Protein AF-A0A2E3BZ11-F1 (afdb_monomer_lite)

pLDDT: mean 72.89, std 23.8, range [30.27, 96.56]

Structure (mmCIF, N/CA/C/O backbone):
data_AF-A0A2E3BZ11-F1
#
_entry.id   AF-A0A2E3BZ11-F1
#
loop_
_atom_site.group_PDB
_atom_site.id
_atom_site.type_symbol
_atom_site.label_atom_id
_atom_site.label_alt_id
_atom_site.label_comp_id
_atom_site.label_asym_id
_atom_site.label_entity_id
_atom_site.label_seq_id
_atom_site.pdbx_PDB_ins_code
_atom_site.Cartn_x
_atom_site.Cartn_y
_atom_site.Cartn_z
_atom_site.occupancy
_atom_site.B_iso_or_equiv
_atom_site.auth_seq_id
_atom_site.auth_comp_id
_atom_site.auth_asym_id
_atom_site.auth_atom_id
_atom_site.pdbx_PDB_model_num
ATOM 1 N N . MET A 1 1 ? -43.373 41.184 7.467 1.00 42.44 1 MET A N 1
ATOM 2 C CA . MET A 1 1 ? -43.766 40.754 6.101 1.00 42.44 1 MET A CA 1
ATOM 3 C C . MET A 1 1 ? -43.014 39.457 5.761 1.00 42.44 1 MET A C 1
ATOM 5 O O . MET A 1 1 ? -41.933 39.279 6.303 1.00 42.44 1 MET A O 1
ATOM 9 N N . PRO A 1 2 ? -43.612 38.486 5.048 1.00 53.31 2 PRO A N 1
ATOM 10 C CA . PRO A 1 2 ? -44.059 37.217 5.650 1.00 53.31 2 PRO A CA 1
ATOM 11 C C . PRO A 1 2 ? -43.179 35.962 5.432 1.00 53.31 2 PRO A C 1
ATOM 13 O O . PRO A 1 2 ? -42.682 35.690 4.348 1.00 53.31 2 PRO A O 1
ATOM 16 N N . ARG A 1 3 ? -43.093 35.160 6.507 1.00 50.25 3 ARG A N 1
ATOM 17 C CA . ARG A 1 3 ? -43.379 33.709 6.649 1.00 50.25 3 ARG A CA 1
ATOM 18 C C . ARG A 1 3 ? -43.494 32.859 5.361 1.00 50.25 3 ARG A C 1
ATOM 20 O O . ARG A 1 3 ? -44.472 32.976 4.631 1.00 50.25 3 ARG A O 1
ATOM 27 N N . ARG A 1 4 ? -42.613 31.858 5.206 1.00 56.75 4 ARG A N 1
ATOM 28 C CA . ARG A 1 4 ? -42.826 30.667 4.346 1.00 56.75 4 ARG A CA 1
ATOM 29 C C . ARG A 1 4 ? -42.167 29.438 4.994 1.00 56.75 4 ARG A C 1
ATOM 31 O O . ARG A 1 4 ? -40.965 29.253 4.908 1.00 56.75 4 ARG A O 1
ATOM 38 N N . GLN A 1 5 ? -42.838 28.858 5.986 1.00 55.19 5 GLN A N 1
ATOM 39 C CA . GLN A 1 5 ? -43.573 27.583 5.915 1.00 55.19 5 GLN A CA 1
ATOM 40 C C . GLN A 1 5 ? -42.711 26.355 5.576 1.00 55.19 5 GLN A C 1
ATOM 42 O O . GLN A 1 5 ? -42.360 26.097 4.428 1.00 55.19 5 GLN A O 1
ATOM 47 N N . GLN A 1 6 ? -42.461 25.583 6.638 1.00 52.78 6 GLN A N 1
ATOM 48 C CA . GLN A 1 6 ? -42.203 24.146 6.631 1.00 52.78 6 GLN A CA 1
ATOM 49 C C . GLN A 1 6 ? -43.309 23.402 5.874 1.00 52.78 6 GLN A C 1
ATOM 51 O O . GLN A 1 6 ? -44.484 23.745 5.995 1.00 52.78 6 GLN A O 1
ATOM 56 N N . THR A 1 7 ? -42.94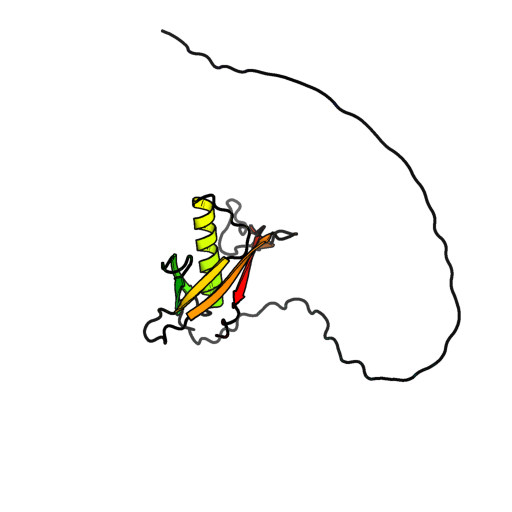7 22.319 5.188 1.00 50.56 7 THR A N 1
ATOM 57 C CA . THR A 1 7 ? -43.891 21.257 4.833 1.00 50.56 7 THR A CA 1
ATOM 58 C C . THR A 1 7 ? -43.364 19.926 5.356 1.00 50.56 7 THR A C 1
ATOM 60 O O . THR A 1 7 ? -42.317 19.432 4.949 1.00 50.56 7 THR A O 1
ATOM 63 N N . GLN A 1 8 ? -44.105 19.375 6.314 1.00 49.41 8 GLN A N 1
ATOM 64 C CA . GLN A 1 8 ? -44.095 17.968 6.688 1.00 49.41 8 GLN A CA 1
ATOM 65 C C . GLN A 1 8 ? -45.160 17.258 5.841 1.00 49.41 8 GLN A C 1
ATOM 67 O O . GLN A 1 8 ? -46.251 17.799 5.651 1.00 49.41 8 GLN A O 1
ATOM 72 N N . LYS A 1 9 ? -44.884 16.033 5.385 1.00 49.62 9 LYS A N 1
ATOM 73 C CA . LYS A 1 9 ? -45.924 15.061 5.022 1.00 49.62 9 LYS A CA 1
ATOM 74 C C . LYS A 1 9 ? -45.584 13.691 5.613 1.00 49.62 9 LYS A C 1
ATOM 76 O O . LYS A 1 9 ? -44.547 13.113 5.308 1.00 49.62 9 LYS A O 1
ATOM 81 N N . ALA A 1 10 ? -46.491 13.232 6.474 1.00 44.22 10 ALA A N 1
ATOM 82 C CA . ALA A 1 10 ? -46.664 11.867 6.973 1.00 44.22 10 ALA A CA 1
ATOM 83 C C . ALA A 1 10 ? -47.151 10.942 5.837 1.00 44.22 10 ALA A C 1
ATOM 85 O O . ALA A 1 10 ? -47.692 11.423 4.845 1.00 44.22 10 ALA A O 1
ATOM 86 N N . SER A 1 11 ? -46.988 9.619 5.861 1.00 45.12 11 SER A N 1
ATOM 87 C CA . SER A 1 11 ? -47.754 8.584 6.601 1.00 45.12 11 SER A CA 1
ATOM 88 C C . SER A 1 11 ? -47.533 7.282 5.782 1.00 45.12 11 SER A C 1
ATOM 90 O O . SER A 1 11 ? -47.276 7.392 4.589 1.00 45.12 11 SER A O 1
ATOM 92 N N . THR A 1 12 ? -47.387 6.057 6.302 1.00 43.09 12 THR A N 1
ATOM 93 C CA . THR A 1 12 ? -48.379 5.096 6.851 1.00 43.09 12 THR A CA 1
ATOM 94 C C . THR A 1 12 ? -47.586 3.804 7.185 1.00 43.09 12 THR A C 1
ATOM 96 O O . THR A 1 12 ? -46.786 3.379 6.362 1.00 43.09 12 THR A O 1
ATOM 99 N N . ALA A 1 13 ? -47.548 3.277 8.414 1.00 41.22 13 ALA A N 1
ATOM 100 C CA . ALA A 1 13 ? -48.475 2.335 9.074 1.00 41.22 13 ALA A CA 1
ATOM 101 C C . ALA A 1 13 ? -48.379 0.831 8.675 1.00 41.22 13 ALA A C 1
ATOM 103 O O . ALA A 1 13 ? -48.591 0.486 7.519 1.00 41.22 13 ALA A O 1
ATOM 104 N N . LYS A 1 14 ? -48.249 -0.020 9.725 1.00 37.09 14 LYS A N 1
ATOM 105 C CA . LYS A 1 14 ? -48.598 -1.468 9.870 1.00 37.09 14 LYS A CA 1
ATOM 106 C C . LYS A 1 14 ? -47.695 -2.512 9.163 1.00 37.09 14 LYS A C 1
ATOM 108 O O . LYS A 1 14 ? -47.199 -2.256 8.085 1.00 37.09 14 LYS A O 1
ATOM 113 N N . ALA A 1 15 ? -47.434 -3.725 9.674 1.00 42.06 15 ALA A N 1
ATOM 114 C CA . ALA A 1 15 ? -47.973 -4.493 10.802 1.00 42.06 15 ALA A CA 1
ATOM 115 C C . ALA A 1 15 ? -46.989 -5.594 11.278 1.00 42.06 15 ALA A C 1
ATOM 117 O O . ALA A 1 15 ? -46.140 -6.077 10.535 1.00 42.06 15 ALA A O 1
ATOM 118 N N . THR A 1 16 ? -47.187 -5.999 12.529 1.00 39.53 16 THR A N 1
ATOM 119 C CA . THR A 1 16 ? -46.623 -7.116 13.302 1.00 39.53 16 THR A CA 1
ATOM 120 C C . THR A 1 16 ? -47.242 -8.478 12.931 1.00 39.53 16 THR A C 1
ATOM 122 O O . THR A 1 16 ? -48.445 -8.543 12.684 1.00 39.53 16 THR A O 1
ATOM 125 N N . ARG A 1 17 ? -46.460 -9.574 13.005 1.00 51.59 17 ARG A N 1
ATOM 126 C CA . ARG A 1 17 ? -46.927 -10.968 13.237 1.00 51.59 17 ARG A CA 1
ATOM 127 C C . ARG A 1 17 ? -45.739 -11.824 13.761 1.00 51.59 17 ARG A C 1
ATOM 129 O O . ARG A 1 17 ? -44.720 -11.852 13.083 1.00 51.59 17 ARG A O 1
ATOM 136 N N . THR A 1 18 ? -45.636 -12.228 15.043 1.00 33.19 18 THR A N 1
ATOM 137 C CA . THR A 1 18 ? -46.081 -13.509 15.692 1.00 33.19 18 THR A CA 1
ATOM 138 C C . THR A 1 18 ? -45.798 -14.771 14.848 1.00 33.19 18 THR A C 1
ATOM 140 O O . THR A 1 18 ? -46.074 -14.749 13.660 1.00 33.19 18 THR A O 1
ATOM 143 N N . GLN A 1 19 ? -45.362 -15.947 15.324 1.00 42.09 19 GLN A N 1
ATOM 144 C CA . GLN A 1 19 ? -44.912 -16.517 16.606 1.00 42.09 19 GLN A CA 1
ATOM 145 C C . GLN A 1 19 ? -44.497 -17.997 16.320 1.00 42.09 19 GLN A C 1
ATOM 147 O O . GLN A 1 19 ? -45.038 -18.598 15.400 1.00 42.09 19 GLN A O 1
ATOM 152 N N . THR A 1 20 ? -43.579 -18.557 17.125 1.00 30.88 20 THR A N 1
ATOM 153 C CA . THR A 1 20 ? -43.472 -19.965 17.620 1.00 30.88 20 THR A CA 1
ATOM 154 C C . THR A 1 20 ? -43.677 -21.212 16.727 1.00 30.88 20 THR A C 1
ATOM 156 O O . THR A 1 20 ? -44.769 -21.449 16.228 1.00 30.88 20 THR A O 1
ATOM 159 N N . GLY A 1 21 ? -42.738 -22.172 16.851 1.00 30.27 21 GLY A N 1
ATOM 160 C CA . GLY A 1 21 ? -43.066 -23.487 17.448 1.00 30.27 21 GLY A CA 1
ATOM 161 C C . GLY A 1 21 ? -42.651 -24.779 16.712 1.00 30.27 21 GLY A C 1
ATOM 162 O O . GLY A 1 21 ? -43.053 -24.996 15.578 1.00 30.27 21 GLY A O 1
ATOM 163 N N . GLY A 1 22 ? -41.960 -25.683 17.436 1.00 31.39 22 GLY A N 1
ATOM 164 C CA . GLY A 1 22 ? -41.888 -27.147 17.194 1.00 31.39 22 GLY A CA 1
ATOM 165 C C . GLY A 1 22 ? -40.463 -27.693 16.970 1.00 31.39 22 GLY A C 1
ATOM 166 O O . GLY A 1 22 ? -39.886 -27.414 15.931 1.00 31.39 22 GLY A O 1
ATOM 167 N N . LYS A 1 23 ? -39.757 -28.300 17.953 1.00 36.06 23 LYS A N 1
ATOM 168 C CA . LYS A 1 23 ? -39.836 -29.709 18.461 1.00 36.06 23 LYS A CA 1
ATOM 169 C C . LYS A 1 23 ? -39.626 -30.743 17.320 1.00 36.06 23 LYS A C 1
ATOM 171 O O . LYS A 1 23 ? -40.280 -30.619 16.301 1.00 36.06 23 LYS A O 1
ATOM 176 N N . THR A 1 24 ? -38.782 -31.788 17.372 1.00 34.75 24 THR A N 1
ATOM 177 C CA . THR A 1 24 ? -38.428 -32.729 18.462 1.00 34.75 24 THR A CA 1
ATOM 178 C C . THR A 1 24 ? -37.239 -33.636 18.039 1.00 34.75 24 THR A C 1
ATOM 180 O O . THR A 1 24 ? -37.105 -33.892 16.852 1.00 34.75 24 THR A O 1
ATOM 183 N N . ALA A 1 25 ? -36.438 -34.093 19.024 1.00 36.72 25 ALA A N 1
ATOM 184 C CA . ALA A 1 25 ? -35.758 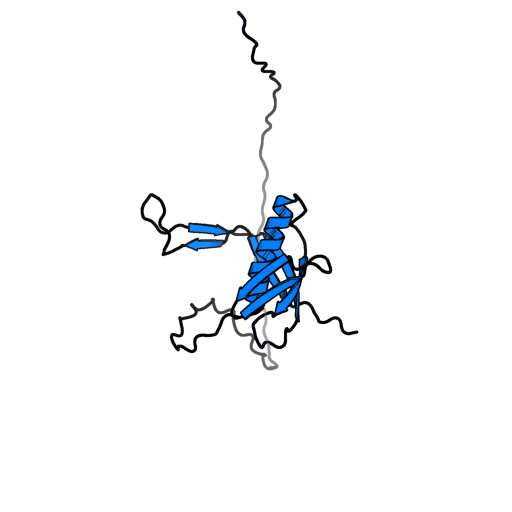-35.399 19.264 1.00 36.72 25 ALA A CA 1
ATOM 185 C C . ALA A 1 25 ? -35.342 -36.337 18.083 1.00 36.72 25 ALA A C 1
ATOM 187 O O . ALA A 1 25 ? -36.020 -36.417 17.077 1.00 36.72 25 ALA A O 1
ATOM 188 N N . GLN A 1 26 ? -34.273 -37.149 18.133 1.00 41.28 26 GLN A N 1
ATOM 189 C CA . GLN A 1 26 ? -33.897 -38.145 19.152 1.00 41.28 26 GLN A CA 1
ATOM 190 C C . GLN A 1 26 ? -32.432 -38.621 18.997 1.00 41.28 26 GLN A C 1
ATOM 192 O O . GLN A 1 26 ? -31.819 -38.500 17.941 1.00 41.28 26 GLN A O 1
ATOM 197 N N . ALA A 1 27 ? -31.917 -39.214 20.077 1.00 41.31 27 ALA A N 1
ATOM 198 C CA . ALA A 1 27 ? -30.607 -39.841 20.243 1.00 41.31 27 ALA A CA 1
ATOM 199 C C . ALA A 1 27 ? -30.658 -41.387 20.175 1.00 41.31 27 ALA A C 1
ATOM 201 O O . ALA A 1 27 ? -31.704 -41.956 20.476 1.00 41.31 27 ALA A O 1
ATOM 202 N N . LYS A 1 28 ? -29.512 -42.043 19.895 1.00 38.53 28 LYS A N 1
ATOM 203 C CA . LYS A 1 28 ? -29.040 -43.377 20.390 1.00 38.53 28 LYS A CA 1
ATOM 204 C C . LYS A 1 28 ? -27.666 -43.686 19.736 1.00 38.53 28 LYS A C 1
ATOM 206 O O . LYS A 1 28 ? -27.553 -43.496 18.533 1.00 38.53 28 LYS A O 1
ATOM 211 N N . LYS A 1 29 ? -26.529 -43.894 20.440 1.00 35.75 29 LYS A N 1
ATOM 212 C CA . LYS A 1 29 ? -26.051 -45.076 21.228 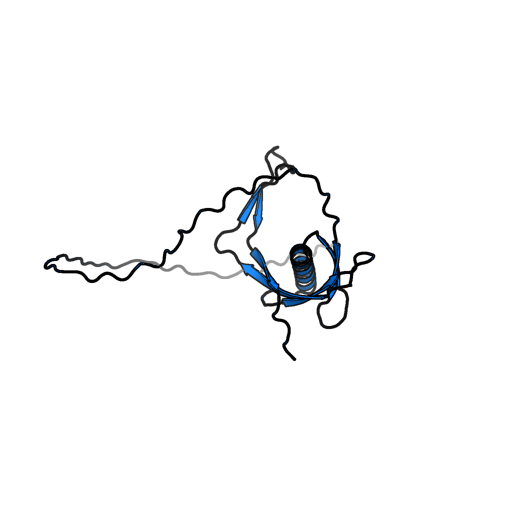1.00 35.75 29 LYS A CA 1
ATOM 213 C C . LYS A 1 29 ? -26.188 -46.396 20.436 1.00 35.75 29 LYS A C 1
ATOM 215 O O . LYS A 1 29 ? -27.269 -46.626 19.923 1.00 35.75 29 LYS A O 1
ATOM 220 N N . GLU A 1 30 ? -25.211 -47.297 20.264 1.00 34.03 30 GLU A N 1
ATOM 221 C CA . GLU A 1 30 ? -24.014 -47.712 21.028 1.00 34.03 30 GLU A CA 1
ATOM 222 C C . GLU A 1 30 ? -23.053 -48.560 20.133 1.00 34.03 30 GLU A C 1
ATOM 224 O O . GLU A 1 30 ? -23.432 -48.976 19.042 1.00 34.03 30 GLU A O 1
ATOM 229 N N . ALA A 1 31 ? -21.815 -48.784 20.606 1.00 37.44 31 ALA A N 1
ATOM 230 C CA . ALA A 1 31 ? -20.701 -49.597 20.046 1.00 37.44 31 ALA A CA 1
ATOM 231 C C . ALA A 1 31 ? -20.913 -51.137 20.256 1.00 37.44 31 ALA A C 1
ATOM 233 O O . ALA A 1 31 ? -22.039 -51.471 20.622 1.00 37.44 31 ALA A O 1
ATOM 234 N N . PRO A 1 32 ? -19.936 -52.101 20.166 1.00 50.84 32 PRO A N 1
ATOM 235 C CA . PRO A 1 32 ? -18.484 -52.098 19.833 1.00 50.84 32 PRO A CA 1
ATOM 236 C C . PRO A 1 32 ? -17.969 -53.340 19.007 1.00 50.84 32 PRO A C 1
ATOM 238 O O . PRO A 1 32 ? -18.765 -54.103 18.474 1.00 50.84 32 PRO A O 1
ATOM 241 N N . ALA A 1 33 ? -16.631 -53.567 19.015 1.00 36.47 33 ALA A N 1
ATOM 242 C CA . ALA A 1 33 ? -15.822 -54.764 18.630 1.00 36.47 33 ALA A CA 1
ATOM 243 C C . ALA A 1 33 ? -15.339 -54.837 17.153 1.00 36.47 33 ALA A C 1
ATOM 245 O O . ALA A 1 33 ? -16.124 -54.597 16.252 1.00 36.47 33 ALA A O 1
ATOM 246 N N . LYS A 1 34 ? -14.087 -55.170 16.772 1.00 39.78 34 LYS A N 1
ATOM 247 C CA . LYS A 1 34 ? -12.930 -55.854 17.399 1.00 39.78 34 LYS A CA 1
ATOM 248 C C . LYS A 1 34 ? -11.624 -55.544 16.603 1.00 39.78 34 LYS A C 1
ATOM 250 O O . LYS A 1 34 ? -11.667 -55.351 15.394 1.00 39.78 34 LYS A O 1
ATOM 255 N N . VAL A 1 35 ? -10.493 -55.540 17.317 1.00 38.38 35 VAL A N 1
ATOM 256 C CA . VAL A 1 35 ? -9.049 -55.554 16.927 1.00 38.38 35 VAL A CA 1
ATOM 257 C C . VAL A 1 35 ? -8.678 -56.717 15.966 1.00 38.38 35 VAL A C 1
ATOM 259 O O . VAL A 1 35 ? -9.381 -57.720 15.998 1.00 38.38 35 VAL A O 1
ATOM 262 N N . ALA A 1 36 ? -7.659 -56.716 15.080 1.00 43.31 36 ALA A N 1
ATOM 263 C CA . ALA A 1 36 ? -6.200 -56.427 15.161 1.00 43.31 36 ALA A CA 1
ATOM 264 C C . ALA A 1 36 ? -5.564 -56.417 13.713 1.00 43.31 36 ALA A C 1
ATOM 266 O O . ALA A 1 36 ? -6.330 -56.460 12.756 1.00 43.31 36 ALA A O 1
ATOM 267 N N . PRO A 1 37 ? -4.230 -56.541 13.465 1.00 46.09 37 PRO A N 1
ATOM 268 C CA . PRO A 1 37 ? -3.102 -55.633 13.735 1.00 46.09 37 PRO A CA 1
ATOM 269 C C . PRO A 1 37 ? -2.256 -55.213 12.482 1.00 46.09 37 PRO A C 1
ATOM 271 O O . PRO A 1 37 ? -2.114 -55.951 11.517 1.00 46.09 37 PRO A O 1
ATOM 274 N N . VAL A 1 38 ? -1.618 -54.035 12.587 1.00 40.66 38 VAL A N 1
ATOM 275 C CA . VAL A 1 38 ? -0.250 -53.630 12.150 1.00 40.66 38 VAL A CA 1
ATOM 276 C C . VAL A 1 38 ? 0.255 -53.937 10.717 1.00 40.66 38 VAL A C 1
ATOM 278 O O . VAL A 1 38 ? 0.693 -55.042 10.411 1.00 40.66 38 VAL A O 1
ATOM 281 N N . LYS A 1 39 ? 0.498 -52.870 9.935 1.00 36.09 39 LYS A N 1
ATOM 282 C CA . LYS A 1 39 ? 1.803 -52.673 9.267 1.00 36.09 39 LYS A CA 1
ATOM 283 C C . LYS A 1 39 ? 2.137 -51.185 9.131 1.00 36.09 39 LYS A C 1
ATOM 285 O O . LYS A 1 39 ? 1.352 -50.396 8.618 1.00 36.09 39 LYS A O 1
ATOM 290 N N . ALA A 1 40 ? 3.294 -50.823 9.672 1.00 40.56 40 ALA A N 1
ATOM 291 C CA . ALA A 1 40 ? 3.805 -49.468 9.786 1.00 40.56 40 ALA A CA 1
ATOM 292 C C . ALA A 1 40 ? 4.274 -48.905 8.436 1.00 40.56 40 ALA A C 1
ATOM 294 O O . ALA A 1 40 ? 5.040 -49.548 7.722 1.00 40.56 40 ALA A O 1
ATOM 295 N N . THR A 1 41 ? 3.896 -47.660 8.151 1.00 45.94 41 THR A N 1
ATOM 296 C CA . THR A 1 41 ? 4.591 -46.788 7.195 1.00 45.94 41 THR A CA 1
ATOM 297 C C . THR A 1 41 ? 4.807 -45.419 7.848 1.00 45.94 41 THR A C 1
ATOM 299 O O . THR A 1 41 ? 3.888 -44.916 8.499 1.00 45.94 41 THR A O 1
ATOM 302 N N . PRO A 1 42 ? 6.007 -44.825 7.737 1.00 46.00 42 PRO A N 1
ATOM 303 C CA . PRO A 1 42 ? 6.427 -43.696 8.560 1.00 46.00 42 PRO A CA 1
ATOM 304 C C . PRO A 1 42 ? 5.643 -42.412 8.261 1.00 46.00 42 PRO A C 1
ATOM 306 O O . PRO A 1 42 ? 5.546 -41.955 7.121 1.00 46.00 42 PRO A O 1
ATOM 309 N N . ALA A 1 43 ? 5.114 -41.821 9.332 1.00 38.88 43 ALA A N 1
ATOM 310 C CA . ALA A 1 43 ? 4.423 -40.544 9.346 1.00 38.88 43 ALA A CA 1
ATOM 311 C C . ALA A 1 43 ? 5.379 -39.399 8.980 1.00 38.88 43 ALA A C 1
ATOM 313 O O . ALA A 1 43 ? 6.355 -39.118 9.676 1.00 38.88 43 ALA A O 1
ATOM 314 N N . LYS A 1 44 ? 5.062 -38.701 7.889 1.00 38.62 44 LYS A N 1
ATOM 315 C CA . LYS A 1 44 ? 5.648 -37.405 7.552 1.00 38.62 44 LYS A CA 1
ATOM 316 C C . LYS A 1 44 ? 5.058 -36.364 8.503 1.00 38.62 44 LYS A C 1
ATOM 318 O O . LYS A 1 44 ? 3.874 -36.051 8.426 1.00 38.62 44 LYS A O 1
ATOM 323 N N . ALA A 1 45 ? 5.893 -35.876 9.414 1.00 42.94 45 ALA A N 1
ATOM 324 C CA . ALA A 1 45 ? 5.548 -34.887 10.422 1.00 42.94 45 ALA A CA 1
ATOM 325 C C . ALA A 1 45 ? 4.879 -33.640 9.811 1.00 42.94 45 ALA A C 1
ATOM 327 O O . ALA A 1 45 ? 5.467 -32.927 8.999 1.00 42.94 45 ALA A O 1
ATOM 328 N N . THR A 1 46 ? 3.653 -33.363 10.244 1.00 44.84 46 THR A N 1
ATOM 329 C CA . THR A 1 46 ? 3.029 -32.039 10.197 1.00 44.84 46 THR A CA 1
ATOM 330 C C . THR A 1 46 ? 3.464 -31.255 11.435 1.00 44.84 46 THR A C 1
ATOM 332 O O . THR A 1 46 ? 3.110 -31.671 12.540 1.00 44.84 46 THR A O 1
ATOM 335 N N . PRO A 1 47 ? 4.190 -30.130 11.314 1.00 49.44 47 PRO A N 1
ATOM 336 C CA . PRO A 1 47 ? 4.372 -29.242 12.446 1.00 49.44 47 PRO A CA 1
ATOM 337 C C . PRO A 1 47 ? 3.081 -28.468 12.717 1.00 49.44 47 PRO A C 1
ATOM 339 O O . PRO A 1 47 ? 2.457 -27.890 11.822 1.00 49.44 47 PRO A O 1
ATOM 342 N N . ALA A 1 48 ? 2.694 -28.521 13.986 1.00 42.69 48 ALA A N 1
ATOM 343 C CA . ALA A 1 48 ? 1.565 -27.841 14.573 1.00 42.69 48 ALA A CA 1
ATOM 344 C C . ALA A 1 48 ? 1.633 -26.324 14.355 1.00 42.69 48 ALA A C 1
ATOM 346 O O . ALA A 1 48 ? 2.690 -25.697 14.315 1.00 42.69 48 ALA A O 1
ATOM 347 N N . LYS A 1 49 ? 0.441 -25.749 14.235 1.00 44.91 49 LYS A N 1
ATOM 348 C CA . LYS A 1 49 ? 0.155 -24.322 14.187 1.00 44.91 49 LYS A CA 1
ATOM 349 C C . LYS A 1 49 ? 0.510 -23.689 15.536 1.00 44.91 49 LYS A C 1
ATOM 351 O O . LYS A 1 49 ? -0.328 -23.621 16.430 1.00 44.91 49 LYS A O 1
ATOM 356 N N . GLU A 1 50 ? 1.753 -23.243 15.665 1.00 40.16 50 GLU A N 1
ATOM 357 C CA . GLU A 1 50 ? 2.208 -22.369 16.743 1.00 40.16 50 GLU A CA 1
ATOM 358 C C . GLU A 1 50 ? 1.612 -20.961 16.588 1.00 40.16 50 GLU A C 1
ATOM 360 O O . GLU A 1 50 ? 1.503 -20.408 15.488 1.00 40.16 50 GLU A O 1
ATOM 365 N N . ALA A 1 51 ? 1.189 -20.398 17.717 1.00 50.41 51 ALA A N 1
ATOM 366 C CA . ALA A 1 51 ? 0.724 -19.026 17.856 1.00 50.41 51 ALA A CA 1
ATOM 367 C C . ALA A 1 51 ? 1.806 -18.025 17.397 1.00 50.41 51 ALA A C 1
ATOM 369 O O . ALA A 1 51 ? 2.996 -18.306 17.543 1.00 50.41 51 ALA A O 1
ATOM 370 N N . PRO A 1 52 ? 1.447 -16.841 16.861 1.00 49.94 52 PRO A N 1
ATOM 371 C CA . PRO A 1 52 ? 2.446 -15.869 16.443 1.00 49.94 52 PRO A CA 1
ATOM 372 C C . PRO A 1 52 ? 3.183 -15.320 17.668 1.00 49.94 52 PRO A C 1
ATOM 374 O O . PRO A 1 52 ? 2.677 -14.467 18.402 1.00 49.94 52 PRO A O 1
ATOM 377 N N . ALA A 1 53 ? 4.402 -15.818 17.856 1.00 41.16 53 ALA A N 1
ATOM 378 C CA . ALA A 1 53 ? 5.384 -15.264 18.761 1.00 41.16 53 ALA A CA 1
ATOM 379 C C . ALA A 1 53 ? 5.628 -13.784 18.428 1.00 41.16 53 ALA A C 1
ATOM 381 O O . ALA A 1 53 ? 5.859 -13.377 17.285 1.00 41.16 53 ALA A O 1
ATOM 382 N N . LYS A 1 54 ? 5.550 -12.987 19.487 1.00 44.16 54 LYS A N 1
ATOM 383 C CA . LYS A 1 54 ? 5.968 -11.596 19.617 1.00 44.16 54 LYS A CA 1
ATOM 384 C C . LYS A 1 54 ? 7.364 -11.423 19.008 1.00 44.16 54 LYS A C 1
ATOM 386 O O . LYS A 1 54 ? 8.345 -11.879 19.579 1.00 44.16 54 LYS A O 1
ATOM 391 N N . VAL A 1 55 ? 7.454 -10.771 17.847 1.00 45.03 55 VAL A N 1
ATOM 392 C CA . VAL A 1 55 ? 8.748 -10.425 17.244 1.00 45.03 55 VAL A CA 1
ATOM 393 C C . VAL A 1 55 ? 9.385 -9.320 18.075 1.00 45.03 55 VAL A C 1
ATOM 395 O O . VAL A 1 55 ? 8.943 -8.169 18.070 1.00 45.03 55 VAL A O 1
ATOM 398 N N . GLU A 1 56 ? 10.398 -9.723 18.828 1.00 39.34 56 GLU A N 1
ATOM 399 C CA . GLU A 1 56 ? 11.283 -8.872 19.599 1.00 39.34 56 GLU A CA 1
ATOM 400 C C . GLU A 1 56 ? 12.041 -7.917 18.674 1.00 39.34 56 GLU A C 1
ATOM 402 O O . GLU A 1 56 ? 12.481 -8.260 17.571 1.00 39.34 56 GLU A O 1
ATOM 407 N N . ALA A 1 57 ? 12.154 -6.674 19.131 1.00 44.00 57 ALA A N 1
ATOM 408 C CA . ALA A 1 57 ? 12.935 -5.644 18.484 1.00 44.00 57 ALA A CA 1
ATOM 409 C C . ALA A 1 57 ? 14.421 -6.015 18.576 1.00 44.00 57 ALA A C 1
ATOM 411 O O . ALA A 1 57 ? 15.051 -5.819 19.609 1.00 44.00 57 ALA A O 1
ATOM 412 N N . GLN A 1 58 ? 14.990 -6.527 17.485 1.00 42.81 58 GLN A N 1
ATOM 413 C CA . GLN A 1 58 ? 16.440 -6.597 17.333 1.00 42.81 58 GLN A CA 1
ATOM 414 C C . GLN A 1 58 ? 16.989 -5.181 17.121 1.00 42.81 58 GLN A C 1
ATOM 416 O O . GLN A 1 58 ? 17.014 -4.645 16.011 1.00 42.81 58 GLN A O 1
ATOM 421 N N . THR A 1 59 ? 17.416 -4.567 18.220 1.00 43.47 59 THR A N 1
ATOM 422 C CA . THR A 1 59 ? 18.353 -3.445 18.265 1.00 43.47 59 THR A CA 1
ATOM 423 C C . THR A 1 59 ? 19.745 -3.937 17.860 1.00 43.47 59 THR A C 1
ATOM 425 O O . THR A 1 59 ? 20.506 -4.434 18.680 1.00 43.47 59 THR A O 1
ATOM 428 N N . GLY A 1 60 ? 20.058 -3.803 16.570 1.00 39.91 60 GLY A N 1
ATOM 429 C CA . GLY A 1 60 ? 21.384 -4.003 15.978 1.00 39.91 60 GLY A CA 1
ATOM 430 C C . GLY A 1 60 ? 21.510 -3.087 14.761 1.00 39.91 60 GLY A C 1
ATOM 431 O O . GLY A 1 60 ? 21.004 -3.394 13.680 1.00 39.91 60 GLY A O 1
ATOM 432 N N . GLY A 1 61 ? 22.058 -1.890 14.978 1.00 50.91 61 GLY A N 1
ATOM 433 C CA . GLY A 1 61 ? 21.900 -0.716 14.118 1.00 50.91 61 GLY A CA 1
ATOM 434 C C . GLY A 1 61 ? 22.702 -0.734 12.818 1.00 50.91 61 GLY A C 1
ATOM 435 O O . GLY A 1 61 ? 23.626 0.051 12.658 1.00 50.91 61 GLY A O 1
ATOM 436 N N . VAL A 1 62 ? 22.279 -1.528 11.833 1.00 52.72 62 VAL A N 1
ATOM 437 C CA . VAL A 1 62 ? 22.433 -1.114 10.431 1.00 52.72 62 VAL A CA 1
ATOM 438 C C . VAL A 1 62 ? 21.196 -0.294 10.098 1.00 52.72 62 VAL A C 1
ATOM 440 O O . VAL A 1 62 ? 20.105 -0.849 9.946 1.00 52.72 62 VAL A O 1
ATOM 443 N N . VAL A 1 63 ? 21.342 1.031 10.016 1.00 64.19 63 VAL A N 1
ATOM 444 C CA . VAL A 1 63 ? 20.268 1.924 9.562 1.00 64.19 63 VAL A CA 1
ATOM 445 C C . VAL A 1 63 ? 19.927 1.535 8.123 1.00 64.19 63 VAL A C 1
ATOM 447 O O . VAL A 1 63 ? 20.584 1.950 7.169 1.00 64.19 63 VAL A O 1
ATOM 450 N N . LYS A 1 64 ? 18.928 0.664 7.947 1.00 72.44 64 LYS A N 1
ATOM 451 C CA . LYS A 1 64 ? 18.458 0.257 6.621 1.00 72.44 64 LYS A CA 1
ATOM 452 C C . LYS A 1 64 ? 17.865 1.491 5.962 1.00 72.44 64 LYS A C 1
ATOM 454 O O . LYS A 1 64 ? 16.787 1.938 6.341 1.00 72.44 64 LYS A O 1
ATOM 459 N N . LYS A 1 65 ? 18.593 2.045 4.993 1.00 84.44 65 LYS A N 1
ATOM 460 C CA . LYS A 1 65 ? 18.173 3.234 4.256 1.00 84.44 65 LYS A CA 1
ATOM 461 C C . LYS A 1 65 ? 16.830 2.974 3.583 1.00 84.44 65 LYS A C 1
ATOM 463 O O . LYS A 1 65 ? 16.644 1.950 2.918 1.00 84.44 65 LYS A O 1
ATOM 468 N N . ASP A 1 66 ? 15.905 3.908 3.756 1.00 89.19 66 ASP A N 1
ATOM 469 C CA . ASP A 1 66 ? 14.625 3.834 3.075 1.00 89.19 66 ASP A CA 1
ATOM 470 C C . ASP A 1 66 ? 14.811 3.968 1.567 1.00 89.19 66 ASP A C 1
ATOM 472 O O . ASP A 1 66 ? 15.598 4.777 1.066 1.00 89.19 66 ASP A O 1
ATOM 476 N N . ARG A 1 67 ? 14.063 3.139 0.841 1.00 94.44 67 ARG A N 1
ATOM 477 C CA . ARG A 1 67 ? 13.979 3.181 -0.613 1.00 94.44 67 ARG A CA 1
ATOM 478 C C . ARG A 1 67 ? 12.698 3.882 -1.020 1.00 94.44 67 ARG A C 1
ATOM 480 O O . ARG A 1 67 ? 11.704 3.844 -0.294 1.00 94.44 67 ARG A O 1
ATOM 487 N N . TYR A 1 68 ? 12.727 4.500 -2.190 1.00 96.06 68 TYR A N 1
ATOM 488 C CA . TYR A 1 68 ? 11.604 5.239 -2.749 1.00 96.06 68 TYR A CA 1
ATOM 489 C C . TYR A 1 68 ? 11.090 4.530 -3.992 1.00 96.06 68 TYR A C 1
ATOM 491 O O . TYR A 1 68 ? 11.872 4.035 -4.804 1.00 96.06 68 TYR A O 1
ATOM 499 N N . PHE A 1 69 ? 9.772 4.491 -4.140 1.00 96.19 69 PHE A N 1
ATOM 500 C CA . PHE A 1 69 ? 9.096 3.796 -5.224 1.00 96.19 69 PHE A CA 1
ATOM 501 C C . PHE A 1 69 ? 8.016 4.696 -5.816 1.00 96.19 69 PHE A C 1
ATOM 503 O O . PHE A 1 69 ? 7.223 5.279 -5.077 1.00 96.19 69 PHE A O 1
ATOM 510 N N . LYS A 1 70 ? 7.978 4.795 -7.143 1.00 95.38 70 LYS A N 1
ATOM 511 C CA . LYS A 1 70 ? 6.859 5.365 -7.897 1.00 95.38 70 LYS A CA 1
ATOM 512 C C . LYS A 1 70 ? 5.829 4.272 -8.146 1.00 95.38 70 LYS A C 1
ATOM 514 O O . LYS A 1 70 ? 6.214 3.145 -8.445 1.00 95.38 70 LYS A O 1
ATOM 519 N N . VAL A 1 71 ? 4.551 4.598 -8.024 1.00 95.00 71 VAL A N 1
ATOM 520 C CA . VAL A 1 71 ? 3.450 3.660 -8.285 1.00 95.00 71 VAL A CA 1
ATOM 521 C C . VAL A 1 71 ? 2.873 3.957 -9.647 1.00 95.00 71 VAL A C 1
ATOM 523 O O . VAL A 1 71 ? 2.562 5.107 -9.914 1.00 95.00 71 VAL A O 1
ATOM 526 N N . ILE A 1 72 ? 2.724 2.933 -10.472 1.00 92.56 72 ILE A N 1
ATOM 527 C CA . ILE A 1 72 ? 2.122 3.003 -11.797 1.00 92.56 72 ILE A CA 1
ATOM 528 C C . ILE A 1 72 ? 0.834 2.185 -11.730 1.00 92.56 72 ILE A C 1
ATOM 530 O O . ILE A 1 72 ? 0.852 0.993 -11.411 1.00 92.56 72 ILE A O 1
ATOM 534 N N . TYR A 1 73 ? -0.290 2.845 -11.975 1.00 88.62 73 TYR A N 1
ATOM 535 C CA . TYR A 1 73 ? -1.627 2.261 -11.938 1.00 88.62 73 TYR A CA 1
ATOM 536 C C . TYR A 1 73 ? -2.431 2.821 -13.115 1.00 88.62 73 TYR A C 1
ATOM 538 O O . TYR A 1 73 ? -2.246 3.976 -13.480 1.00 88.62 73 TYR A O 1
ATOM 546 N N . GLY A 1 74 ? -3.276 2.003 -13.747 1.00 83.06 74 GLY A N 1
ATOM 547 C CA . GLY A 1 74 ? -4.079 2.451 -14.893 1.00 83.06 74 GLY A CA 1
ATOM 548 C C . GLY A 1 74 ? -3.314 2.617 -16.214 1.00 83.06 74 GLY A C 1
ATOM 549 O O . GLY A 1 74 ? -3.810 3.283 -17.111 1.00 83.06 74 GLY A O 1
ATOM 550 N N . GLY A 1 75 ? -2.133 2.004 -16.362 1.00 71.50 75 GLY A N 1
ATOM 551 C CA . GLY A 1 75 ? -1.478 1.860 -17.670 1.00 71.50 75 GLY A CA 1
ATOM 552 C C . GLY A 1 75 ? -0.500 2.962 -18.088 1.00 71.50 75 GLY A C 1
ATOM 553 O O . GLY A 1 75 ? -0.029 2.921 -19.219 1.00 71.50 75 GLY A O 1
ATOM 554 N N . GLY A 1 76 ? -0.118 3.898 -17.210 1.00 69.38 76 GLY A N 1
ATOM 555 C CA . GLY A 1 76 ? 1.010 4.779 -17.546 1.00 69.38 76 GLY A CA 1
ATOM 556 C C . GLY A 1 76 ? 1.382 5.850 -16.531 1.00 69.38 76 GLY A C 1
ATOM 557 O O . GLY A 1 76 ? 2.564 6.167 -16.392 1.00 69.38 76 GLY A O 1
ATOM 558 N N . GLU A 1 77 ? 0.420 6.391 -15.785 1.00 78.06 77 GLU A N 1
ATOM 559 C CA . GLU A 1 77 ? 0.701 7.538 -14.921 1.00 78.06 77 GLU A CA 1
ATOM 560 C C . GLU A 1 77 ? 1.189 7.142 -13.526 1.00 78.06 77 GLU A C 1
ATOM 562 O O . GLU A 1 77 ? 0.759 6.160 -12.911 1.00 78.06 77 GLU A O 1
ATOM 567 N N . ALA A 1 78 ? 2.142 7.933 -13.025 1.00 82.19 78 ALA A N 1
ATOM 568 C CA . ALA A 1 78 ? 2.700 7.745 -11.700 1.00 82.19 78 ALA A CA 1
ATOM 569 C C . ALA A 1 78 ? 1.750 8.326 -10.642 1.00 82.19 78 ALA A C 1
ATOM 571 O O . ALA A 1 78 ? 1.726 9.532 -10.422 1.00 82.19 78 ALA A O 1
ATOM 572 N N . HIS A 1 79 ? 1.039 7.462 -9.922 1.00 84.06 79 HIS A N 1
ATOM 573 C CA . HIS A 1 79 ? 0.025 7.839 -8.931 1.00 84.06 79 HIS A CA 1
ATOM 574 C C . HIS A 1 79 ? 0.605 8.401 -7.617 1.00 84.06 79 HIS A C 1
ATOM 576 O O . HIS A 1 79 ? -0.121 8.792 -6.711 1.00 84.06 79 HIS A O 1
ATOM 582 N N . GLY A 1 80 ? 1.933 8.412 -7.472 1.00 91.38 80 GLY A N 1
ATOM 583 C CA . GLY A 1 80 ? 2.608 8.963 -6.300 1.00 91.38 80 GLY A CA 1
ATOM 584 C C . GLY A 1 80 ? 3.953 8.311 -6.002 1.00 91.38 80 GLY A C 1
ATOM 585 O O . GLY A 1 80 ? 4.397 7.383 -6.688 1.00 91.38 80 GLY A O 1
ATOM 586 N N . ARG A 1 81 ? 4.615 8.812 -4.952 1.00 95.19 81 ARG A N 1
ATOM 587 C CA . ARG A 1 81 ? 5.888 8.290 -4.437 1.00 95.19 81 ARG A CA 1
ATOM 588 C C . ARG A 1 81 ? 5.709 7.775 -3.016 1.00 95.19 81 ARG A C 1
ATOM 590 O O . ARG A 1 81 ? 5.222 8.494 -2.151 1.00 95.19 81 ARG A O 1
ATOM 597 N N . PHE A 1 82 ? 6.174 6.558 -2.762 1.00 96.31 82 PHE A N 1
ATOM 598 C CA . PHE A 1 82 ? 6.087 5.918 -1.453 1.00 96.31 82 PHE A CA 1
ATOM 599 C C . PHE A 1 82 ? 7.460 5.452 -0.992 1.00 96.31 82 PHE A C 1
ATOM 601 O O . PHE A 1 82 ? 8.240 4.901 -1.769 1.00 96.31 82 PHE A O 1
ATOM 608 N N . SER A 1 83 ? 7.746 5.658 0.290 1.00 95.44 83 SER A N 1
ATOM 609 C CA . SER A 1 83 ? 8.960 5.169 0.934 1.00 95.44 83 SER A CA 1
ATOM 610 C C . SER A 1 83 ? 8.729 3.830 1.631 1.00 95.44 83 SER A C 1
ATOM 612 O O . SER A 1 83 ? 7.645 3.547 2.163 1.00 95.44 83 SER A O 1
ATOM 614 N N . GLY A 1 84 ? 9.769 3.010 1.680 1.00 93.31 84 GLY A N 1
ATOM 615 C CA . GLY A 1 84 ? 9.817 1.831 2.531 1.00 93.31 84 GLY A CA 1
ATOM 616 C C . GLY A 1 84 ? 11.110 1.055 2.355 1.00 93.31 84 GLY A C 1
ATOM 617 O O . GLY A 1 84 ? 11.728 1.061 1.293 1.00 93.31 84 GLY A O 1
ATOM 618 N N . SER A 1 85 ? 11.516 0.324 3.385 1.00 93.56 85 SER A N 1
ATOM 619 C CA . SER A 1 85 ? 12.717 -0.505 3.298 1.00 93.56 85 SER A CA 1
ATOM 620 C C . SER A 1 85 ? 12.470 -1.730 2.400 1.00 93.56 85 SER A C 1
ATOM 622 O O . SER A 1 85 ? 13.348 -2.149 1.638 1.00 93.56 85 SER A O 1
ATOM 624 N N . LYS A 1 86 ? 11.251 -2.297 2.428 1.00 93.19 86 LYS A N 1
ATOM 625 C CA . LYS A 1 86 ? 10.825 -3.425 1.572 1.00 93.19 86 LYS A CA 1
ATOM 626 C C . LYS A 1 86 ? 9.841 -2.962 0.482 1.00 93.19 86 LYS A C 1
ATOM 628 O O . LYS A 1 86 ? 8.927 -2.205 0.806 1.00 93.19 86 LYS A O 1
ATOM 633 N N . PRO A 1 87 ? 9.898 -3.491 -0.761 1.00 95.06 87 PRO A N 1
ATOM 634 C CA . PRO A 1 87 ? 9.003 -3.049 -1.837 1.00 95.06 87 PRO A CA 1
ATOM 635 C C . PRO A 1 87 ? 7.532 -3.340 -1.510 1.00 95.06 87 PRO A C 1
ATOM 637 O O . PRO A 1 87 ? 6.663 -2.517 -1.763 1.00 95.06 87 PRO A O 1
ATOM 640 N N . LYS A 1 88 ? 7.256 -4.454 -0.813 1.00 95.50 88 LYS A N 1
ATOM 641 C CA . LYS A 1 88 ? 5.907 -4.791 -0.327 1.00 95.50 88 LYS A CA 1
ATOM 642 C C . LYS A 1 88 ? 5.332 -3.741 0.638 1.00 95.50 88 LYS A C 1
ATOM 644 O O . LYS A 1 88 ? 4.129 -3.513 0.631 1.00 95.50 88 LYS A O 1
ATOM 649 N N . GLN A 1 89 ? 6.164 -3.086 1.457 1.00 95.88 89 GLN A N 1
ATOM 650 C CA . GLN A 1 89 ? 5.692 -2.014 2.346 1.00 95.88 89 GLN A CA 1
ATOM 651 C C . GLN A 1 89 ? 5.241 -0.798 1.536 1.00 95.88 89 GLN A C 1
ATOM 653 O O . GLN A 1 89 ? 4.165 -0.263 1.791 1.00 95.88 89 GLN A O 1
ATOM 658 N N . ALA A 1 90 ? 6.033 -0.401 0.535 1.00 95.81 90 ALA A N 1
ATOM 659 C CA . ALA A 1 90 ? 5.655 0.664 -0.387 1.00 95.81 90 ALA A CA 1
ATOM 660 C C . ALA A 1 90 ? 4.391 0.294 -1.180 1.00 95.81 90 ALA A C 1
ATOM 662 O O . ALA A 1 90 ? 3.494 1.120 -1.297 1.00 95.81 90 ALA A O 1
ATOM 663 N N . ALA A 1 91 ? 4.260 -0.963 -1.617 1.00 96.00 91 ALA A N 1
ATOM 664 C CA . ALA A 1 91 ? 3.066 -1.464 -2.297 1.00 96.00 91 ALA A CA 1
ATOM 665 C C . ALA A 1 91 ? 1.799 -1.415 -1.417 1.00 96.00 91 ALA A C 1
ATOM 667 O O . ALA A 1 91 ? 0.736 -1.026 -1.887 1.00 96.00 91 ALA A O 1
ATOM 668 N N . ASN A 1 92 ? 1.891 -1.742 -0.123 1.00 96.56 92 ASN A N 1
ATOM 669 C CA . ASN A 1 92 ? 0.755 -1.613 0.803 1.00 96.56 92 ASN A CA 1
ATOM 670 C C . ASN A 1 92 ? 0.320 -0.147 0.995 1.00 96.56 92 ASN A C 1
ATOM 672 O O . ASN A 1 92 ? -0.878 0.148 1.067 1.00 96.56 92 ASN A O 1
ATOM 676 N N . LYS A 1 93 ? 1.288 0.778 1.076 1.00 95.88 93 LYS A N 1
ATOM 677 C CA . LYS A 1 93 ? 1.007 2.222 1.143 1.00 95.88 93 LYS A CA 1
ATOM 678 C C . LYS A 1 93 ? 0.353 2.711 -0.154 1.00 95.88 93 LYS A C 1
ATOM 680 O O . LYS A 1 93 ? -0.657 3.406 -0.090 1.00 95.88 93 LYS A O 1
ATOM 685 N N . ALA A 1 94 ? 0.875 2.268 -1.297 1.00 95.44 94 ALA A N 1
ATOM 686 C CA . ALA A 1 94 ? 0.347 2.547 -2.626 1.00 95.44 94 ALA A CA 1
ATOM 687 C C . ALA A 1 94 ? -1.113 2.111 -2.777 1.00 95.44 94 ALA A C 1
ATOM 689 O O . ALA A 1 94 ? -1.966 2.939 -3.082 1.00 95.44 94 ALA A O 1
ATOM 690 N N . LEU A 1 95 ? -1.419 0.846 -2.462 1.00 95.06 95 LEU A N 1
ATOM 691 C CA . LEU A 1 95 ? -2.784 0.314 -2.506 1.00 95.06 95 LEU A CA 1
ATOM 692 C C . LEU A 1 95 ? -3.740 1.166 -1.665 1.00 95.06 95 LEU A C 1
ATOM 694 O O . LEU A 1 95 ? -4.863 1.442 -2.069 1.00 95.06 95 LEU A O 1
ATOM 698 N N . THR A 1 96 ? -3.292 1.608 -0.490 1.00 94.75 96 THR A N 1
ATOM 699 C CA . THR A 1 96 ? -4.108 2.456 0.384 1.00 94.75 96 THR A CA 1
ATOM 700 C C . THR A 1 96 ? -4.406 3.815 -0.251 1.00 94.75 96 THR A C 1
ATOM 702 O O . THR A 1 96 ? -5.514 4.311 -0.064 1.00 94.75 96 THR A O 1
ATOM 705 N N . SER A 1 97 ? -3.458 4.406 -0.988 1.00 93.75 97 SER A N 1
ATOM 706 C CA . SER A 1 97 ? -3.685 5.652 -1.740 1.00 93.75 97 SER A CA 1
ATOM 707 C C . SER A 1 97 ? -4.690 5.441 -2.863 1.00 93.75 97 SER A C 1
ATOM 709 O O . SER A 1 97 ? -5.731 6.088 -2.859 1.00 93.75 97 SER A O 1
ATOM 711 N N . ILE A 1 98 ? -4.463 4.428 -3.706 1.00 92.44 98 ILE A N 1
ATOM 712 C CA . ILE A 1 98 ? -5.359 4.071 -4.815 1.00 92.44 98 ILE A CA 1
ATOM 713 C C . ILE A 1 98 ? -6.789 3.866 -4.298 1.00 92.44 98 ILE A C 1
ATOM 715 O O . ILE A 1 98 ? -7.751 4.402 -4.834 1.00 92.44 98 ILE A O 1
ATOM 719 N N . LEU A 1 99 ? -6.948 3.141 -3.187 1.00 92.69 99 LEU A N 1
ATOM 720 C CA . LEU A 1 99 ? -8.257 2.913 -2.575 1.00 92.69 99 LEU A CA 1
ATOM 721 C C . LEU A 1 99 ? -8.907 4.185 -2.015 1.00 92.69 99 LEU A C 1
ATOM 723 O O . LEU A 1 99 ? -10.128 4.217 -1.902 1.00 92.69 99 LEU A O 1
ATOM 727 N N . LYS A 1 100 ? -8.140 5.196 -1.595 1.00 92.19 100 LYS A N 1
ATOM 728 C CA . LYS A 1 100 ? -8.699 6.495 -1.184 1.00 92.19 100 LYS A CA 1
ATOM 729 C C . LYS A 1 100 ? -9.178 7.275 -2.402 1.00 92.19 100 LYS A C 1
ATOM 731 O O . LYS A 1 100 ? -10.272 7.820 -2.369 1.00 92.19 100 LYS A O 1
ATOM 736 N N . GLU A 1 101 ? -8.395 7.264 -3.469 1.00 90.31 101 GLU A N 1
ATOM 737 C CA . GLU A 1 101 ?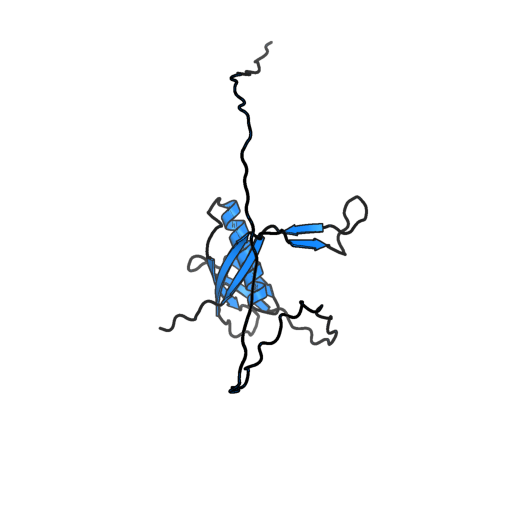 -8.694 7.970 -4.715 1.00 90.31 101 GLU A CA 1
ATOM 738 C C . GLU A 1 101 ? -9.943 7.382 -5.380 1.00 90.31 101 GLU A C 1
ATOM 740 O O . GLU A 1 101 ? -10.907 8.103 -5.621 1.00 90.31 101 GLU A O 1
ATOM 745 N N . LEU A 1 102 ? -10.036 6.051 -5.473 1.00 90.19 102 LEU A N 1
ATOM 746 C CA . LEU A 1 102 ? -11.244 5.363 -5.943 1.00 90.19 102 LEU A CA 1
ATOM 747 C C . LEU A 1 102 ? -12.491 5.687 -5.102 1.00 90.19 102 LEU A C 1
ATOM 749 O O . LEU A 1 102 ? -13.584 5.800 -5.652 1.00 90.19 102 LEU A O 1
ATOM 753 N N . LYS A 1 103 ? -12.352 5.855 -3.776 1.00 90.94 103 LYS A N 1
ATOM 754 C CA . LYS A 1 103 ? -13.477 6.270 -2.914 1.00 90.94 103 LYS A CA 1
ATOM 755 C C . LYS A 1 103 ? -13.916 7.696 -3.197 1.00 90.94 103 LYS A C 1
ATOM 757 O O . LYS A 1 103 ? -15.117 7.950 -3.228 1.00 90.94 103 LYS A O 1
ATOM 762 N N . ASN A 1 104 ? -12.961 8.601 -3.386 1.00 90.75 104 ASN A N 1
ATOM 763 C CA . ASN A 1 104 ? -13.242 9.996 -3.706 1.00 90.75 104 ASN A CA 1
ATOM 764 C C . ASN A 1 104 ? -13.956 10.104 -5.062 1.00 90.75 104 ASN A C 1
ATOM 766 O O . ASN A 1 104 ? -14.925 10.843 -5.192 1.00 90.75 104 ASN A O 1
ATOM 770 N N . GLU A 1 105 ? -13.553 9.280 -6.030 1.00 88.31 105 GLU A N 1
ATOM 771 C CA . GLU A 1 105 ? -14.179 9.165 -7.352 1.00 88.31 105 GLU A CA 1
ATOM 772 C C . GLU A 1 105 ? -15.491 8.356 -7.356 1.00 88.31 105 GLU A C 1
ATOM 774 O O . GLU A 1 105 ? -16.089 8.159 -8.412 1.00 88.31 105 GLU A O 1
ATOM 779 N N . LYS A 1 106 ? -15.950 7.861 -6.195 1.00 86.81 106 LYS A N 1
ATOM 780 C CA . LYS A 1 106 ? -17.130 6.984 -6.039 1.00 86.81 106 LYS A CA 1
ATOM 781 C C . LYS A 1 106 ? -17.087 5.716 -6.910 1.00 86.81 106 LYS A C 1
ATOM 783 O O . LYS A 1 106 ? -18.126 5.121 -7.196 1.00 86.81 106 LYS A O 1
ATOM 788 N N . LYS A 1 107 ? -15.893 5.266 -7.303 1.00 83.88 107 LYS A N 1
ATOM 789 C CA . LYS A 1 107 ? -15.686 4.014 -8.039 1.00 83.88 107 LYS A CA 1
ATOM 790 C C . LYS A 1 107 ? -15.721 2.818 -7.090 1.00 83.88 107 LYS A C 1
ATOM 792 O O . LYS A 1 107 ? -15.488 2.928 -5.883 1.00 83.88 107 LYS A O 1
ATOM 797 N N . ASN A 1 108 ? -16.014 1.642 -7.642 1.00 79.88 108 ASN A N 1
ATOM 798 C CA . ASN A 1 108 ? -16.071 0.421 -6.852 1.00 79.88 108 ASN A CA 1
ATOM 799 C C . ASN A 1 108 ? -14.674 0.058 -6.318 1.00 79.88 108 ASN A C 1
ATOM 801 O O . ASN A 1 108 ? -13.747 -0.193 -7.081 1.00 79.88 108 ASN A O 1
ATOM 805 N N . THR A 1 109 ? -14.533 -0.006 -4.994 1.00 81.44 109 THR A N 1
ATOM 806 C CA . THR A 1 109 ? -13.286 -0.417 -4.325 1.00 81.44 109 THR A CA 1
ATOM 807 C C . THR A 1 109 ? -13.194 -1.921 -4.084 1.00 81.44 109 THR A C 1
ATOM 809 O O . THR A 1 109 ? -12.255 -2.385 -3.436 1.00 81.44 109 THR A O 1
ATOM 812 N N . LYS A 1 110 ? -14.221 -2.680 -4.480 1.00 82.12 110 LYS A N 1
ATOM 813 C CA . LYS A 1 110 ? -14.262 -4.132 -4.323 1.00 82.12 110 LYS A CA 1
ATOM 814 C C . LYS A 1 110 ? -13.655 -4.765 -5.566 1.00 82.12 110 LYS A C 1
ATOM 816 O O . LYS A 1 110 ? -14.202 -4.622 -6.653 1.00 82.12 110 LYS A O 1
ATOM 821 N N . GLY A 1 111 ? -12.551 -5.476 -5.389 1.00 87.56 111 GLY A N 1
ATOM 822 C CA . GLY A 1 111 ? -11.902 -6.199 -6.472 1.00 87.56 111 GLY A CA 1
ATOM 823 C C . GLY A 1 111 ? -10.405 -6.345 -6.266 1.00 87.56 111 GLY A C 1
ATOM 824 O O . GLY A 1 111 ? -9.844 -5.891 -5.262 1.00 87.56 111 GLY A O 1
ATOM 825 N N . LYS A 1 112 ? -9.788 -6.999 -7.248 1.00 92.25 112 LYS A N 1
ATOM 826 C CA . LYS A 1 112 ? -8.340 -7.061 -7.407 1.00 92.25 112 LYS A CA 1
ATOM 827 C C . LYS A 1 112 ? -7.893 -5.841 -8.202 1.00 92.25 112 LYS A C 1
ATOM 829 O O . LYS A 1 112 ? -8.525 -5.478 -9.188 1.00 92.25 112 LYS A O 1
ATOM 834 N N . ILE A 1 113 ? -6.834 -5.207 -7.728 1.00 91.69 113 ILE A N 1
ATOM 835 C CA . ILE A 1 113 ? -6.224 -4.021 -8.311 1.00 91.69 113 ILE A CA 1
ATOM 836 C C . ILE A 1 113 ? -4.808 -4.418 -8.695 1.00 91.69 113 ILE A C 1
ATOM 838 O O . ILE A 1 113 ? -3.977 -4.675 -7.819 1.00 91.69 113 ILE A O 1
ATOM 842 N N . ASP A 1 114 ? -4.545 -4.464 -9.993 1.00 92.50 114 ASP A N 1
ATOM 843 C CA . ASP A 1 114 ? -3.209 -4.693 -10.521 1.00 92.50 114 ASP A CA 1
ATOM 844 C C . ASP A 1 114 ? -2.482 -3.355 -10.622 1.00 92.50 114 ASP A C 1
ATOM 846 O O . ASP A 1 114 ? -2.979 -2.392 -11.204 1.00 92.50 114 ASP A O 1
ATOM 850 N N . PHE A 1 115 ? -1.304 -3.274 -10.015 1.00 93.56 115 PHE A N 1
ATOM 851 C CA . PHE A 1 115 ? -0.475 -2.077 -10.056 1.00 93.56 115 PHE A CA 1
ATOM 852 C C . PHE A 1 115 ? 1.000 -2.456 -10.044 1.00 93.56 115 PHE A C 1
ATOM 854 O O . PHE A 1 115 ? 1.410 -3.522 -9.579 1.00 93.56 115 PHE A O 1
ATOM 861 N N . GLN A 1 116 ? 1.824 -1.559 -10.560 1.00 94.19 116 GLN A N 1
ATOM 862 C CA . GLN A 1 116 ? 3.265 -1.723 -10.606 1.00 94.19 116 GLN A CA 1
ATOM 863 C C . GLN A 1 116 ? 3.918 -0.690 -9.701 1.00 94.19 116 GLN A C 1
ATOM 865 O O . GLN A 1 116 ? 3.410 0.412 -9.498 1.00 94.19 116 GLN A O 1
ATOM 870 N N . ILE A 1 117 ? 5.054 -1.053 -9.116 1.00 94.88 117 ILE A N 1
ATOM 871 C CA . ILE A 1 117 ? 5.915 -0.098 -8.433 1.00 94.88 117 ILE A CA 1
ATOM 872 C C . ILE A 1 117 ? 7.306 -0.147 -9.042 1.00 94.88 117 ILE A C 1
ATOM 874 O O . ILE A 1 117 ? 7.896 -1.216 -9.201 1.00 94.88 117 ILE A O 1
ATOM 878 N N . ARG A 1 118 ? 7.850 1.027 -9.341 1.00 94.62 118 ARG A N 1
ATOM 879 C CA . ARG A 1 118 ? 9.194 1.199 -9.879 1.00 94.62 118 ARG A CA 1
ATOM 880 C C . ARG A 1 118 ? 10.060 1.899 -8.853 1.00 94.62 118 ARG A C 1
ATOM 882 O O . ARG A 1 118 ? 9.719 2.981 -8.376 1.00 94.62 118 ARG A O 1
ATOM 889 N N . GLU A 1 119 ? 11.180 1.288 -8.491 1.00 95.62 119 GLU A N 1
ATOM 890 C CA . GLU A 1 119 ? 12.137 1.922 -7.588 1.00 95.62 119 GLU A CA 1
ATOM 891 C C . GLU A 1 119 ? 12.693 3.207 -8.224 1.00 95.62 119 GLU A C 1
ATOM 893 O O . GLU A 1 119 ? 13.050 3.228 -9.398 1.00 95.62 119 GLU A O 1
ATOM 898 N N . CYS A 1 120 ? 12.740 4.294 -7.457 1.00 94.12 120 CYS A N 1
ATOM 899 C CA . CYS A 1 120 ? 13.273 5.589 -7.881 1.00 94.12 120 CYS A CA 1
ATOM 900 C C . CYS A 1 120 ? 14.290 6.157 -6.877 1.00 94.12 120 CYS A C 1
ATOM 902 O O . CYS A 1 120 ? 14.542 7.361 -6.854 1.00 94.12 120 CYS A O 1
ATOM 904 N N . THR A 1 121 ? 14.850 5.305 -6.014 1.00 94.31 121 THR A N 1
ATOM 905 C CA . THR A 1 121 ? 15.948 5.670 -5.111 1.00 94.31 121 THR A CA 1
ATOM 906 C C . THR A 1 121 ? 17.187 6.052 -5.930 1.00 94.31 121 THR A C 1
ATOM 908 O O . THR A 1 121 ? 17.501 5.391 -6.926 1.00 94.31 121 THR A O 1
ATOM 911 N N . ARG A 1 122 ? 17.921 7.090 -5.508 1.00 93.19 122 ARG A N 1
ATOM 912 C CA . ARG A 1 122 ? 19.168 7.526 -6.162 1.00 93.19 122 ARG A CA 1
ATOM 913 C C . ARG A 1 122 ? 20.178 6.373 -6.233 1.00 93.19 122 ARG A C 1
ATOM 915 O O . ARG A 1 122 ? 20.432 5.726 -5.222 1.00 93.19 122 ARG A O 1
ATOM 922 N N . GLY A 1 123 ? 20.738 6.132 -7.420 1.00 90.25 123 GLY A N 1
ATOM 923 C CA . GLY A 1 123 ? 21.711 5.056 -7.663 1.00 90.25 123 GLY A CA 1
ATOM 924 C C . GLY A 1 123 ? 21.116 3.643 -7.697 1.00 90.25 123 GLY A C 1
ATOM 925 O O . GLY A 1 123 ? 21.859 2.668 -7.762 1.00 90.25 123 GLY A O 1
ATOM 926 N N . SER A 1 124 ? 19.787 3.501 -7.640 1.00 90.94 124 SER A N 1
ATOM 927 C CA . SER A 1 124 ? 19.146 2.192 -7.782 1.00 90.94 124 SER A CA 1
ATOM 928 C C . SER A 1 124 ? 19.089 1.745 -9.243 1.00 90.94 124 SER A C 1
ATOM 930 O O . SER A 1 124 ? 19.120 2.551 -10.168 1.00 90.94 124 SER A O 1
ATOM 932 N N . LYS A 1 125 ? 18.909 0.437 -9.452 1.00 91.19 125 LYS A N 1
ATOM 933 C CA . LYS A 1 125 ? 18.681 -0.163 -10.780 1.00 91.19 125 LYS A CA 1
ATOM 934 C C . LYS A 1 125 ? 17.257 0.072 -11.314 1.00 91.19 125 LYS A C 1
ATOM 936 O O . LYS A 1 125 ? 16.840 -0.619 -12.235 1.00 91.19 125 LYS A O 1
ATOM 941 N N . CYS A 1 126 ? 16.485 0.956 -10.677 1.00 91.75 126 CYS A N 1
ATOM 942 C CA . CYS A 1 126 ? 15.100 1.278 -11.024 1.00 91.75 126 CYS A CA 1
ATOM 943 C C . CYS A 1 126 ? 14.205 0.049 -11.260 1.00 91.75 126 CYS A C 1
ATOM 945 O O . CYS A 1 126 ? 13.406 0.027 -12.196 1.00 91.75 126 CYS A O 1
ATOM 947 N N . LYS A 1 127 ? 14.367 -0.987 -10.422 1.00 93.38 127 LYS A N 1
ATOM 948 C CA . LYS A 1 127 ? 13.664 -2.267 -10.568 1.00 93.38 127 LYS A CA 1
ATOM 949 C C . LYS A 1 127 ? 12.156 -2.076 -10.468 1.00 93.38 127 LYS A C 1
ATOM 951 O O . LYS A 1 127 ? 11.676 -1.349 -9.595 1.00 93.38 127 LYS A O 1
ATOM 956 N N . GLU A 1 128 ? 11.440 -2.802 -11.311 1.00 93.50 128 GLU A N 1
ATOM 957 C CA . GLU A 1 128 ? 9.988 -2.813 -11.349 1.00 93.50 128 GLU A CA 1
ATOM 958 C C . GLU A 1 128 ? 9.419 -4.082 -10.714 1.00 93.50 128 GLU A C 1
ATOM 960 O O . GLU A 1 128 ? 9.977 -5.179 -10.821 1.00 93.50 128 GLU A O 1
ATOM 965 N N . TYR A 1 129 ? 8.313 -3.911 -9.999 1.00 94.06 129 TYR A N 1
ATOM 966 C CA . TYR A 1 129 ? 7.622 -4.976 -9.299 1.00 94.06 129 TYR A CA 1
ATOM 967 C C . TYR A 1 129 ? 6.124 -4.842 -9.533 1.00 94.06 129 TYR A C 1
ATOM 969 O O . TYR A 1 129 ? 5.508 -3.862 -9.121 1.00 94.06 129 TYR A O 1
ATOM 977 N N . SER A 1 130 ? 5.540 -5.862 -10.145 1.00 94.50 130 SER A N 1
ATOM 978 C CA . SER A 1 130 ? 4.099 -5.967 -10.350 1.00 94.50 130 SER A CA 1
ATOM 979 C C . SER A 1 130 ? 3.440 -6.623 -9.135 1.00 94.50 130 SER A C 1
ATOM 981 O O . SER A 1 130 ? 3.936 -7.621 -8.595 1.00 94.50 130 SER A O 1
ATOM 983 N N . TYR A 1 131 ? 2.324 -6.056 -8.693 1.00 95.56 131 TYR A N 1
ATOM 984 C CA . TYR A 1 131 ? 1.558 -6.501 -7.540 1.00 95.56 131 TYR A CA 1
ATOM 985 C C . TYR A 1 131 ? 0.070 -6.549 -7.870 1.00 95.56 131 TYR A C 1
ATOM 987 O O . TYR A 1 131 ? -0.439 -5.732 -8.628 1.00 95.56 131 TYR A O 1
ATOM 995 N N . VAL A 1 132 ? -0.613 -7.490 -7.226 1.00 94.69 132 VAL A N 1
ATOM 996 C CA . VAL A 1 132 ? -2.069 -7.571 -7.167 1.00 94.69 132 VAL A CA 1
ATOM 997 C C . VAL A 1 132 ? -2.473 -7.269 -5.732 1.00 94.69 132 VAL A C 1
ATOM 999 O O . VAL A 1 132 ? -2.018 -7.940 -4.796 1.00 94.69 132 VAL A O 1
ATOM 1002 N N . GLY A 1 133 ? -3.283 -6.233 -5.543 1.00 94.31 133 GLY A N 1
ATOM 1003 C CA . GLY A 1 133 ? -3.814 -5.840 -4.245 1.00 94.31 133 GLY A CA 1
ATOM 1004 C C . GLY A 1 133 ? -5.320 -6.035 -4.161 1.00 94.31 133 GLY A C 1
ATOM 1005 O O . GLY A 1 133 ? -6.038 -5.773 -5.116 1.00 94.31 133 GLY A O 1
ATOM 1006 N N . GLU A 1 134 ? -5.811 -6.457 -3.005 1.00 94.19 134 GLU A N 1
ATOM 1007 C CA . GLU A 1 134 ? -7.240 -6.554 -2.718 1.00 94.19 134 GLU A CA 1
ATOM 1008 C C . GLU A 1 134 ? -7.535 -6.053 -1.302 1.00 94.19 134 GLU A C 1
ATOM 1010 O O . GLU A 1 134 ? -6.718 -6.182 -0.383 1.00 94.19 134 GLU A O 1
ATOM 1015 N N . ARG A 1 135 ? -8.722 -5.467 -1.117 1.00 94.19 135 ARG A N 1
ATOM 1016 C CA . ARG A 1 135 ? -9.228 -5.079 0.201 1.00 94.19 135 ARG A CA 1
ATOM 1017 C C . ARG A 1 135 ? -10.237 -6.118 0.667 1.00 94.19 135 ARG A C 1
ATOM 1019 O O . ARG A 1 135 ? -11.361 -6.161 0.170 1.00 94.19 135 ARG A O 1
ATOM 1026 N N . ARG A 1 136 ? -9.850 -6.933 1.645 1.00 93.25 136 ARG A N 1
ATOM 1027 C CA . ARG A 1 136 ? -10.696 -7.983 2.214 1.00 93.25 136 ARG A CA 1
ATOM 1028 C C . ARG A 1 136 ? -11.417 -7.465 3.456 1.00 93.25 136 ARG A C 1
ATOM 1030 O O . ARG A 1 136 ? -10.812 -6.810 4.301 1.00 93.25 136 ARG A O 1
ATOM 1037 N N . LYS A 1 137 ? -12.716 -7.745 3.571 1.00 93.62 137 LYS A N 1
ATOM 1038 C CA . LYS A 1 137 ? -13.472 -7.507 4.809 1.00 93.62 137 LYS A CA 1
ATOM 1039 C C . LYS A 1 137 ? -13.117 -8.602 5.816 1.00 93.62 137 LYS A C 1
ATOM 1041 O O . LYS A 1 137 ? -13.098 -9.772 5.445 1.00 93.62 137 LYS A O 1
ATOM 1046 N N . LEU A 1 138 ? -12.803 -8.210 7.045 1.00 93.31 138 LEU A N 1
ATOM 1047 C CA . LEU A 1 138 ? -12.529 -9.146 8.133 1.00 93.31 138 LEU A CA 1
ATOM 1048 C C . LEU A 1 138 ? -13.849 -9.589 8.776 1.00 93.31 138 LEU A C 1
ATOM 1050 O O . LEU A 1 138 ? -14.761 -8.770 8.918 1.00 93.31 138 LEU A O 1
ATOM 1054 N N . ASP A 1 139 ? -13.929 -10.857 9.185 1.00 94.31 139 ASP A N 1
ATOM 1055 C CA . ASP A 1 139 ? -15.079 -11.380 9.936 1.00 94.31 139 ASP A CA 1
ATOM 1056 C C . ASP A 1 139 ? -15.150 -10.740 11.328 1.00 94.31 139 ASP A C 1
ATOM 1058 O O . ASP A 1 139 ? -16.215 -10.335 11.789 1.00 94.31 139 ASP A O 1
ATOM 1062 N N . GLN A 1 140 ? -13.986 -10.574 11.961 1.00 94.31 140 GLN A N 1
ATOM 1063 C CA . GLN A 1 140 ? -13.816 -9.854 13.219 1.00 94.31 140 GLN A CA 1
ATOM 1064 C C . GLN A 1 140 ? -12.892 -8.647 13.001 1.00 94.31 140 GLN A C 1
ATOM 1066 O O . GLN A 1 140 ? -11.804 -8.812 12.443 1.00 94.31 140 GLN A O 1
ATOM 1071 N N . PRO A 1 141 ? -13.295 -7.426 13.398 1.00 95.31 141 PRO A N 1
ATOM 1072 C CA . PRO A 1 141 ? -12.468 -6.239 13.215 1.00 95.31 141 PRO A CA 1
ATOM 1073 C C . PRO A 1 141 ? -11.179 -6.333 14.040 1.00 95.31 141 PRO A C 1
ATOM 1075 O O . PRO A 1 141 ? -11.193 -6.764 15.189 1.00 95.31 141 PRO A O 1
ATOM 1078 N N . LEU A 1 142 ? -10.066 -5.883 13.460 1.00 94.25 142 LEU A N 1
ATOM 1079 C CA . LEU A 1 142 ? -8.776 -5.825 14.142 1.00 94.25 142 LEU A CA 1
ATOM 1080 C C . LEU A 1 142 ? -8.691 -4.548 14.982 1.00 94.25 142 LEU A C 1
ATOM 1082 O O . LEU A 1 142 ? -8.773 -3.445 14.440 1.00 94.25 142 LEU A O 1
ATOM 1086 N N . GLU A 1 143 ? -8.479 -4.689 16.286 1.00 94.00 143 GLU A N 1
ATOM 1087 C CA . GLU A 1 143 ? -8.285 -3.561 17.198 1.00 94.00 143 GLU A CA 1
ATOM 1088 C C . GLU A 1 143 ? -6.791 -3.334 17.460 1.00 94.00 143 GLU A C 1
ATOM 1090 O O . GLU A 1 143 ? -6.067 -4.249 17.849 1.00 94.00 143 GLU A O 1
ATOM 1095 N N . VAL A 1 144 ? -6.311 -2.108 17.231 1.00 92.38 144 VAL A N 1
ATOM 1096 C CA . VAL A 1 144 ? -4.911 -1.718 17.458 1.00 92.38 144 VAL A CA 1
ATOM 1097 C C . VAL A 1 144 ? -4.863 -0.545 18.428 1.00 92.38 144 VAL A C 1
ATOM 1099 O O . VAL A 1 144 ? -5.445 0.507 18.164 1.00 92.38 144 VAL A O 1
ATOM 1102 N N . GLN A 1 145 ? -4.134 -0.710 19.532 1.00 91.19 145 GLN A N 1
ATOM 1103 C CA . GLN A 1 145 ? -3.920 0.344 20.525 1.00 91.19 145 GLN A CA 1
ATOM 1104 C C . GLN A 1 145 ? -2.693 1.190 20.170 1.00 91.19 145 GLN A C 1
ATOM 1106 O O . GLN A 1 145 ? -1.581 0.680 19.999 1.00 91.19 145 GLN A O 1
ATOM 1111 N N . LEU A 1 146 ? -2.880 2.504 20.092 1.00 89.06 146 LEU A N 1
ATOM 1112 C CA . LEU A 1 146 ? -1.816 3.469 19.868 1.00 89.06 146 LEU A CA 1
ATOM 1113 C C . LEU A 1 146 ? -1.240 3.926 21.207 1.00 89.06 146 LEU A C 1
ATOM 1115 O O . LEU A 1 146 ? -1.798 4.782 21.879 1.00 89.06 146 LEU A O 1
ATOM 1119 N N . LYS A 1 147 ? -0.062 3.413 21.572 1.00 86.19 147 LYS A N 1
ATOM 1120 C CA . LYS A 1 147 ? 0.607 3.769 22.841 1.00 86.19 147 LYS A CA 1
ATOM 1121 C C . LYS A 1 147 ? 0.947 5.259 22.984 1.00 86.19 147 LYS A C 1
ATOM 1123 O O . LYS A 1 147 ? 1.102 5.736 24.097 1.00 86.19 147 LYS A O 1
ATOM 1128 N N . LYS A 1 148 ? 1.129 5.969 21.866 1.00 86.94 148 LYS A N 1
ATOM 1129 C CA . LYS A 1 148 ? 1.579 7.374 21.837 1.00 86.94 148 LYS A CA 1
ATOM 1130 C C . LYS A 1 148 ? 0.449 8.384 21.640 1.00 86.94 148 LYS A C 1
ATOM 1132 O O . LYS A 1 148 ? 0.702 9.578 21.717 1.00 86.94 148 LYS A O 1
ATOM 1137 N N . VAL A 1 149 ? -0.757 7.918 21.322 1.00 85.44 149 VAL A N 1
ATOM 1138 C CA . VAL A 1 149 ? -1.916 8.784 21.096 1.00 85.44 149 VAL A CA 1
ATOM 1139 C C . VAL A 1 149 ? -2.906 8.466 22.194 1.00 85.44 149 VAL A C 1
ATOM 1141 O O . VAL A 1 149 ? -3.392 7.340 22.263 1.00 85.44 149 VAL A O 1
ATOM 1144 N N . LEU A 1 150 ? -3.153 9.438 23.062 1.00 88.00 150 LEU A N 1
ATOM 1145 C CA . LEU A 1 150 ? -4.152 9.322 24.110 1.00 88.00 150 LEU A CA 1
ATOM 1146 C C . LEU A 1 150 ? -5.483 9.877 23.595 1.00 88.00 150 LEU A C 1
ATOM 1148 O O . LEU A 1 150 ? -5.501 10.802 22.782 1.00 88.00 150 LEU A O 1
ATOM 1152 N N . ASP A 1 151 ? -6.579 9.283 24.040 1.00 83.69 151 ASP A N 1
ATOM 1153 C CA . ASP A 1 151 ? -7.913 9.865 23.918 1.00 83.69 151 ASP A CA 1
ATOM 1154 C C . ASP A 1 151 ? -8.112 10.960 24.981 1.00 83.69 151 ASP A C 1
ATOM 1156 O O . ASP A 1 151 ? -7.305 11.097 25.903 1.00 83.69 151 ASP A O 1
ATOM 1160 N N . ASP A 1 152 ? -9.225 11.694 24.903 1.00 82.69 152 ASP A N 1
ATOM 1161 C CA . ASP A 1 152 ? -9.558 12.800 25.819 1.00 82.69 152 ASP A CA 1
ATOM 1162 C C . ASP A 1 152 ? -9.612 12.372 27.302 1.00 82.69 152 ASP A C 1
ATOM 1164 O O . ASP A 1 152 ? -9.472 13.188 28.207 1.00 82.69 152 ASP A O 1
ATOM 1168 N N . SER A 1 153 ? -9.766 11.070 27.569 1.00 84.25 153 SER A N 1
ATOM 1169 C CA . SER A 1 153 ? -9.740 10.472 28.913 1.00 84.25 153 SER A CA 1
ATOM 1170 C C . SER A 1 153 ? -8.349 10.011 29.380 1.00 84.25 153 SER A C 1
ATOM 1172 O O . SER A 1 153 ? -8.252 9.277 30.364 1.00 84.25 153 SER A O 1
ATOM 1174 N N . GLY A 1 154 ? -7.276 10.343 28.655 1.00 82.50 154 GLY A N 1
ATOM 1175 C CA . GLY A 1 154 ? -5.899 9.972 29.011 1.00 82.50 154 GLY A CA 1
ATOM 1176 C C . GLY A 1 154 ? -5.550 8.491 28.806 1.00 82.50 154 GLY A C 1
ATOM 1177 O O . GLY A 1 154 ? -4.524 8.029 29.301 1.00 82.50 154 GLY A O 1
ATOM 1178 N N . LYS A 1 155 ? -6.381 7.728 28.082 1.00 84.88 155 LYS A N 1
ATOM 1179 C CA . LYS A 1 155 ? -6.152 6.303 27.763 1.00 84.88 155 LYS A CA 1
ATOM 1180 C C . LYS A 1 155 ? -5.596 6.128 26.344 1.00 84.88 155 LYS A C 1
ATOM 1182 O O . LYS A 1 155 ? -5.889 6.963 25.494 1.00 84.88 155 LYS A O 1
ATOM 1187 N N . PRO A 1 156 ? -4.836 5.054 26.048 1.00 88.12 156 PRO A N 1
ATOM 1188 C CA . PRO A 1 156 ? -4.337 4.787 24.699 1.00 88.12 156 PRO A CA 1
ATOM 1189 C C . PRO A 1 156 ? -5.475 4.624 23.688 1.00 88.12 156 PRO A C 1
ATOM 1191 O O . PRO A 1 156 ? -6.364 3.788 23.868 1.00 88.12 156 PRO A O 1
ATOM 1194 N N . LYS A 1 157 ? -5.399 5.373 22.587 1.00 91.44 157 LYS A N 1
ATOM 1195 C CA . LYS A 1 157 ? -6.412 5.369 21.536 1.00 91.44 157 LYS A CA 1
ATOM 1196 C C . LYS A 1 157 ? -6.484 4.026 20.832 1.00 91.44 157 LYS A C 1
ATOM 1198 O O . LYS A 1 157 ? -5.482 3.537 20.308 1.00 91.44 157 LYS A O 1
ATOM 1203 N N . THR A 1 158 ? -7.680 3.449 20.767 1.00 92.50 158 THR A N 1
ATOM 1204 C CA . THR A 1 158 ? -7.923 2.176 20.072 1.00 92.50 158 THR A CA 1
ATOM 1205 C C . THR A 1 158 ? -8.533 2.425 18.695 1.00 92.50 158 THR A C 1
ATOM 1207 O O . THR A 1 158 ? -9.608 3.009 18.579 1.00 92.50 158 THR A O 1
ATOM 1210 N N . ILE A 1 159 ? -7.864 1.965 17.633 1.00 92.69 159 ILE A N 1
ATOM 1211 C CA . ILE A 1 159 ? -8.379 2.031 16.259 1.00 92.69 159 ILE A CA 1
ATOM 1212 C C . ILE A 1 159 ? -8.916 0.662 15.854 1.00 92.69 159 ILE A C 1
ATOM 1214 O O . ILE A 1 159 ? -8.199 -0.336 15.926 1.00 92.69 159 ILE A O 1
ATOM 1218 N N . LYS A 1 160 ? -10.165 0.632 15.378 1.00 94.75 160 LYS A N 1
ATOM 1219 C CA . LYS A 1 160 ? -10.804 -0.572 14.837 1.00 94.75 160 LYS A CA 1
ATOM 1220 C C . LYS A 1 160 ? -10.700 -0.600 13.313 1.00 94.75 160 LYS A C 1
ATOM 1222 O O . LYS A 1 160 ? -11.180 0.304 12.629 1.00 94.75 160 LYS A O 1
ATOM 1227 N N . TYR A 1 161 ? -10.119 -1.662 12.772 1.00 94.12 161 TYR A N 1
ATOM 1228 C CA . TYR A 1 161 ? -9.994 -1.901 11.338 1.00 94.12 161 TYR A CA 1
ATOM 1229 C C . TYR A 1 161 ? -10.918 -3.043 10.905 1.00 94.12 161 TYR A C 1
ATOM 1231 O O . TYR A 1 161 ? -10.680 -4.205 11.209 1.00 94.12 161 TYR A O 1
ATOM 1239 N N . ALA A 1 162 ? -11.964 -2.720 10.142 1.00 95.25 162 ALA A N 1
ATOM 1240 C CA . ALA A 1 162 ? -12.900 -3.714 9.592 1.00 95.25 162 ALA A CA 1
ATOM 1241 C C . ALA A 1 162 ? -12.406 -4.391 8.296 1.00 95.25 162 ALA A C 1
ATOM 1243 O O . ALA A 1 162 ? -13.062 -5.285 7.761 1.00 95.25 162 ALA A O 1
ATOM 1244 N N . TYR A 1 163 ? -11.280 -3.930 7.750 1.00 94.00 163 TYR A N 1
ATOM 1245 C CA . TYR A 1 163 ? -10.740 -4.406 6.481 1.00 94.00 163 TYR A C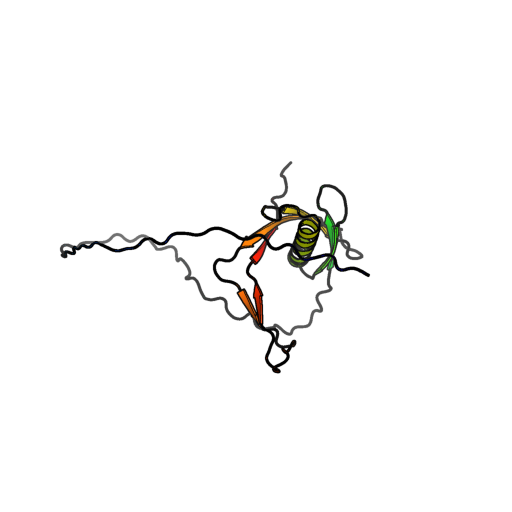A 1
ATOM 1246 C C . TYR A 1 163 ? -9.235 -4.616 6.577 1.00 94.00 163 TYR A C 1
ATOM 1248 O O . TYR A 1 163 ? -8.538 -3.803 7.183 1.00 94.00 163 TYR A O 1
ATOM 1256 N N . GLU A 1 164 ? -8.752 -5.643 5.890 1.00 93.50 164 GLU A N 1
ATOM 1257 C CA . GLU A 1 164 ? -7.337 -5.910 5.671 1.00 93.50 164 GLU A CA 1
ATOM 1258 C C . GLU A 1 164 ? -6.970 -5.644 4.206 1.00 93.50 164 GLU A C 1
ATOM 1260 O O . GLU A 1 164 ? -7.725 -5.953 3.280 1.00 93.50 164 GLU A O 1
ATOM 1265 N N . ASN A 1 165 ? -5.785 -5.075 4.002 1.00 94.31 165 ASN A N 1
ATOM 1266 C CA . ASN A 1 165 ? -5.194 -4.895 2.685 1.00 94.31 165 ASN A CA 1
ATOM 1267 C C . ASN A 1 165 ? -4.244 -6.061 2.401 1.00 94.31 165 ASN A C 1
ATOM 1269 O O . ASN A 1 165 ? -3.202 -6.191 3.046 1.00 94.31 165 ASN A O 1
ATOM 1273 N N . VAL A 1 166 ? -4.577 -6.879 1.406 1.00 94.06 166 VAL A N 1
ATOM 1274 C CA . VAL A 1 166 ? -3.767 -8.024 0.995 1.00 94.06 166 VAL A CA 1
ATOM 1275 C C . VAL A 1 166 ? -3.061 -7.670 -0.305 1.00 94.06 166 VAL A C 1
ATOM 1277 O O . VAL A 1 166 ? -3.701 -7.413 -1.317 1.00 94.06 166 VAL A O 1
ATOM 1280 N N . VAL A 1 167 ? -1.729 -7.665 -0.284 1.00 95.31 167 VAL A N 1
ATOM 1281 C CA . VAL A 1 167 ? -0.899 -7.431 -1.474 1.00 95.31 167 VAL A CA 1
ATOM 1282 C C . VAL A 1 167 ? -0.044 -8.657 -1.757 1.00 95.31 167 VAL A C 1
ATOM 1284 O O . VAL A 1 167 ? 0.725 -9.118 -0.900 1.00 95.31 167 VAL A O 1
ATOM 1287 N N . ARG A 1 168 ? -0.157 -9.171 -2.982 1.00 94.69 168 ARG A N 1
ATOM 1288 C CA . ARG A 1 168 ? 0.595 -10.317 -3.499 1.00 94.69 168 ARG A CA 1
ATOM 1289 C C . ARG A 1 168 ? 1.400 -9.888 -4.714 1.00 94.69 168 ARG A C 1
ATOM 1291 O O . ARG A 1 168 ? 0.965 -9.042 -5.484 1.00 94.69 168 ARG A O 1
ATOM 1298 N N . LYS A 1 169 ? 2.601 -10.440 -4.870 1.00 93.94 169 LYS A N 1
ATOM 1299 C CA . LYS A 1 169 ? 3.410 -10.185 -6.065 1.00 93.94 169 LYS A CA 1
ATOM 1300 C C . LYS A 1 169 ? 2.729 -10.869 -7.248 1.00 93.94 169 LYS A C 1
ATOM 1302 O O . LYS A 1 169 ? 2.380 -12.042 -7.125 1.00 93.94 169 LYS A O 1
ATOM 1307 N N . ALA A 1 170 ? 2.532 -10.149 -8.346 1.00 89.44 170 ALA A N 1
ATOM 1308 C CA . ALA A 1 170 ? 1.985 -10.751 -9.550 1.00 89.44 170 ALA A CA 1
ATOM 1309 C C . ALA A 1 170 ? 3.016 -11.734 -10.139 1.00 89.44 170 ALA A C 1
ATOM 1311 O O . ALA A 1 170 ? 4.229 -11.488 -10.021 1.00 89.44 170 ALA A O 1
ATOM 1312 N N . PRO A 1 171 ? 2.574 -12.853 -10.740 1.00 81.38 171 PRO A N 1
ATOM 1313 C CA . PRO A 1 171 ? 3.466 -13.669 -11.548 1.00 81.38 171 PRO A CA 1
ATOM 1314 C C . PRO A 1 171 ? 4.041 -12.782 -12.654 1.00 81.38 171 PRO A C 1
ATOM 1316 O O . PRO A 1 171 ? 3.336 -11.947 -13.222 1.00 81.38 171 PRO A O 1
ATOM 1319 N N . LYS A 1 172 ? 5.342 -12.918 -12.927 1.00 69.31 172 LYS A N 1
ATOM 1320 C CA . LYS A 1 172 ? 5.894 -12.311 -14.139 1.00 69.31 172 LYS A CA 1
ATOM 1321 C C . LYS A 1 172 ? 5.137 -12.940 -15.303 1.00 69.31 172 LYS A C 1
ATOM 1323 O O . LYS A 1 172 ? 5.036 -14.164 -15.329 1.00 69.31 172 LYS A O 1
ATOM 1328 N N . ALA A 1 173 ? 4.593 -12.128 -16.205 1.00 59.28 173 ALA A N 1
ATOM 1329 C CA . ALA A 1 173 ? 4.126 -12.652 -17.476 1.00 59.28 173 ALA A CA 1
ATOM 1330 C C . ALA A 1 173 ? 5.336 -13.323 -18.134 1.00 59.28 173 ALA A C 1
ATOM 1332 O O . ALA A 1 173 ? 6.319 -12.651 -18.454 1.00 59.28 173 ALA A O 1
ATOM 1333 N N . THR A 1 174 ? 5.320 -14.651 -18.190 1.00 45.72 174 THR A N 1
ATOM 1334 C CA . THR A 1 174 ? 6.236 -15.406 -19.034 1.00 45.72 174 THR A CA 1
ATOM 1335 C C . THR A 1 174 ? 5.761 -15.131 -20.450 1.00 45.72 174 THR A C 1
ATOM 1337 O O . THR A 1 174 ? 4.690 -15.599 -20.831 1.00 45.72 174 THR A O 1
ATOM 1340 N N . VAL A 1 175 ? 6.481 -14.249 -21.138 1.00 35.53 175 VAL A N 1
ATOM 1341 C CA . VAL A 1 175 ? 6.363 -14.057 -22.585 1.00 35.53 175 VAL A CA 1
ATOM 1342 C C . VAL A 1 175 ? 7.081 -15.212 -23.261 1.00 35.53 175 VAL A C 1
ATOM 1344 O O . VAL A 1 175 ? 8.173 -15.566 -22.755 1.00 35.53 175 VAL A O 1
#

Foldseek 3Di:
DDDDDDDDDDDDDDDDDDDDDDDDDDDDDDDDDDDDDDDDDDDDDDDDDDDDDDDDDPPDDPPQDKWKKFKAFDPGDGLDIAIDSDVVVRVLVVLVSVLVVCVVVVHDLADKGKMKIFTDGPPDPRDMFIKIKGKAFDPAWDKDWAPPDADPVRHTD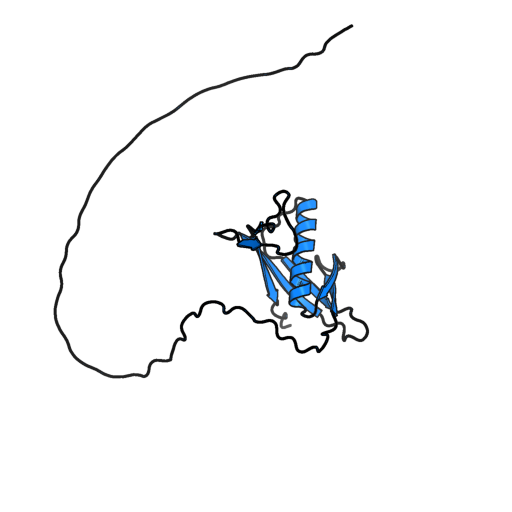IDTHRIDMDMDTDPDPPD

Radius of gyration: 28.95 Å; chains: 1; bounding box: 71×97×52 Å

Sequence (175 aa):
MPRRQQTQKASTAKATRTQTGGKTAQAKKEAPAKVAPVKATPAKATPAKEAPAKVEAQTGGVVKKDRYFKVIYGGGEAHGRFSGSKPKQAANKALTSILKELKNEKKNTKGKIDFQIRECTRGSKCKEYSYVGERRKLDQPLEVQLKKVLDDSGKPKTIKYAYENVVRKAPKATV

Secondary structure (DSSP, 8-state):
--------------------------------------------PPPP----------------PPEEEEEE-TTS-EEEEEEESSHHHHHHHHHHHHHHHHHHTT----SEEEEEEEE--TT----EEEEEEEEEEEEEEEEEEEEEEE-TTSSEEEEEEEEEEEEEEPPP---